Protein AF-X1L011-F1 (afdb_monomer)

Mean predicted aligned error: 5.43 Å

Structure (mmCIF, N/CA/C/O backbone):
data_AF-X1L011-F1
#
_entry.id   AF-X1L011-F1
#
loop_
_atom_site.group_PDB
_atom_site.id
_atom_site.type_symbol
_atom_site.label_atom_id
_atom_site.label_alt_id
_atom_site.label_comp_id
_atom_site.label_asym_id
_atom_site.label_entity_id
_atom_site.label_seq_id
_atom_site.pdbx_PDB_ins_code
_atom_site.Cartn_x
_atom_site.Cartn_y
_atom_site.Cartn_z
_atom_site.occupancy
_atom_site.B_iso_or_equiv
_atom_site.auth_seq_id
_atom_site.auth_comp_id
_atom_site.auth_asym_id
_atom_site.auth_atom_id
_atom_site.pdbx_PDB_model_num
ATOM 1 N N . GLN A 1 1 ? 13.483 -6.957 14.971 1.00 50.94 1 GLN A N 1
ATOM 2 C CA . GLN A 1 1 ? 12.053 -6.783 14.634 1.00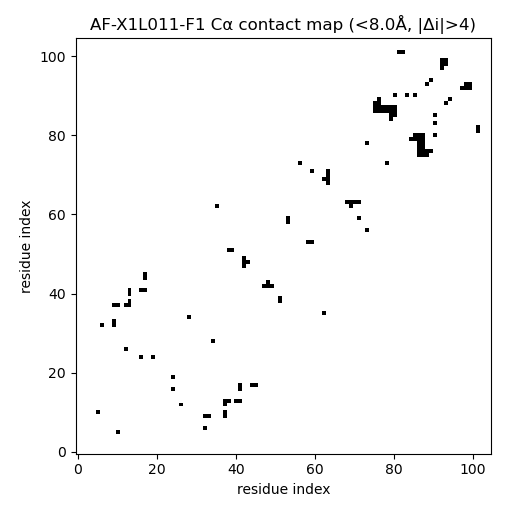 50.94 1 GLN A CA 1
ATOM 3 C C . GLN A 1 1 ? 11.769 -5.281 14.716 1.00 50.94 1 GLN A C 1
ATOM 5 O O . GLN A 1 1 ? 12.081 -4.704 15.741 1.00 50.94 1 GLN A O 1
ATOM 10 N N . LYS A 1 2 ? 11.344 -4.593 13.639 1.00 67.94 2 LYS A N 1
ATOM 11 C CA . LYS A 1 2 ? 11.368 -3.104 13.569 1.00 67.94 2 LYS A CA 1
ATOM 12 C C . LYS A 1 2 ? 10.346 -2.407 14.494 1.00 67.94 2 LYS A C 1
ATOM 14 O O . LYS A 1 2 ? 10.482 -1.217 14.770 1.00 67.94 2 LYS A O 1
ATOM 19 N N . PHE A 1 3 ? 9.340 -3.135 14.975 1.00 79.44 3 PHE A N 1
ATOM 20 C CA . PHE A 1 3 ? 8.262 -2.614 15.814 1.00 79.44 3 PHE A CA 1
ATOM 21 C C . PHE A 1 3 ? 8.075 -3.536 17.024 1.00 79.44 3 PHE A C 1
ATOM 23 O O . PHE A 1 3 ? 7.571 -4.643 16.871 1.00 79.44 3 PHE A O 1
ATOM 30 N N . GLU A 1 4 ? 8.523 -3.099 18.201 1.00 83.06 4 GLU A N 1
ATOM 31 C CA . GLU A 1 4 ? 8.447 -3.885 19.447 1.00 83.06 4 GLU A CA 1
ATOM 32 C C . GLU A 1 4 ? 7.230 -3.511 20.304 1.00 83.06 4 GLU A C 1
ATOM 34 O O . GLU A 1 4 ? 6.714 -4.332 21.056 1.00 83.06 4 GLU A O 1
ATOM 39 N N . SER A 1 5 ? 6.748 -2.271 20.186 1.00 90.19 5 SER A N 1
ATOM 40 C CA . SER A 1 5 ? 5.615 -1.764 20.958 1.00 90.19 5 SER A CA 1
ATOM 41 C C . SER A 1 5 ? 4.887 -0.628 20.240 1.00 90.19 5 SER A C 1
ATOM 43 O O . SER A 1 5 ? 5.428 0.040 19.351 1.00 90.19 5 SER A O 1
ATOM 45 N N . TRP A 1 6 ? 3.633 -0.407 20.638 1.00 92.19 6 TRP A N 1
ATOM 46 C CA . TRP A 1 6 ? 2.822 0.705 20.155 1.00 92.19 6 TRP A CA 1
ATOM 47 C C . TRP A 1 6 ? 3.349 2.038 20.686 1.00 92.19 6 TRP A C 1
ATOM 49 O O . TRP A 1 6 ? 3.502 2.233 21.892 1.00 92.19 6 TRP A O 1
ATOM 59 N N . ARG A 1 7 ? 3.552 3.000 19.785 1.00 91.88 7 ARG A N 1
ATOM 60 C CA . ARG A 1 7 ? 3.760 4.404 20.154 1.00 91.88 7 ARG A CA 1
ATOM 61 C C . ARG A 1 7 ? 2.436 5.039 20.574 1.00 91.88 7 ARG A C 1
ATOM 63 O O . ARG A 1 7 ? 1.353 4.544 20.250 1.00 91.88 7 ARG A O 1
ATOM 70 N N . LYS A 1 8 ? 2.536 6.185 21.252 1.00 91.44 8 LYS A N 1
ATOM 71 C CA . LYS A 1 8 ? 1.382 6.982 21.687 1.00 91.44 8 LYS A CA 1
ATOM 72 C C . LYS A 1 8 ? 0.380 7.163 20.536 1.00 91.44 8 LYS A C 1
ATOM 74 O O . LYS A 1 8 ? 0.779 7.490 19.420 1.00 91.44 8 LYS A O 1
ATOM 79 N N . TYR A 1 9 ? -0.899 6.939 20.833 1.00 94.12 9 TYR A N 1
ATOM 80 C CA . TYR A 1 9 ? -2.052 7.050 19.928 1.00 94.12 9 TYR A CA 1
ATOM 81 C C . TYR A 1 9 ? -2.166 6.022 18.794 1.00 94.12 9 TYR A C 1
ATOM 83 O O . TYR A 1 9 ? -3.237 5.922 18.210 1.00 94.12 9 TYR A O 1
ATOM 91 N N . GLN A 1 10 ? -1.143 5.211 18.499 1.00 95.69 10 GLN A N 1
ATOM 92 C CA . GLN A 1 10 ? -1.236 4.242 17.397 1.00 95.69 10 GLN A CA 1
ATOM 93 C C . GLN A 1 10 ? -2.305 3.173 17.642 1.00 95.69 10 GLN A C 1
ATOM 95 O O . GLN A 1 10 ? -3.110 2.895 16.761 1.00 95.69 10 GLN A O 1
ATOM 100 N N . ARG A 1 11 ? -2.327 2.597 18.851 1.00 95.62 11 ARG A N 1
ATOM 101 C CA . ARG A 1 11 ?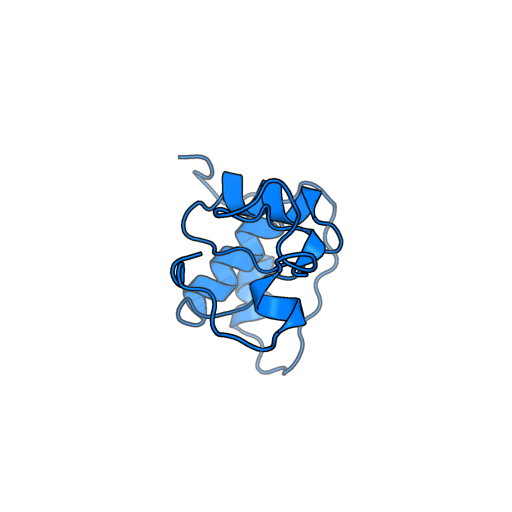 -3.316 1.583 19.232 1.00 95.62 11 ARG A CA 1
ATOM 102 C C . ARG A 1 11 ? -4.740 2.142 19.176 1.00 95.62 11 ARG A C 1
ATOM 104 O O . ARG A 1 11 ? -5.584 1.559 18.514 1.00 95.62 11 ARG A O 1
ATOM 111 N N . GLN A 1 12 ? -4.954 3.310 19.783 1.00 96.00 12 GLN A N 1
ATOM 112 C CA . GLN A 1 12 ? -6.252 3.995 19.779 1.00 96.00 12 GLN A CA 1
ATOM 113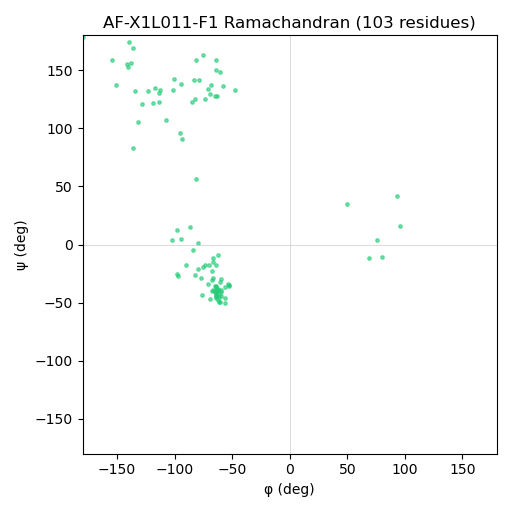 C C . GLN A 1 12 ? -6.727 4.327 18.360 1.00 96.00 12 GLN A C 1
ATOM 115 O O . GLN A 1 12 ? -7.903 4.184 18.056 1.00 96.00 12 GLN A O 1
ATOM 120 N N . ALA A 1 13 ? -5.817 4.738 17.473 1.00 96.50 13 ALA A N 1
ATOM 121 C CA . ALA A 1 13 ? -6.132 4.992 16.072 1.00 96.50 13 ALA A CA 1
ATOM 122 C C . ALA A 1 13 ? -6.567 3.715 15.332 1.00 96.50 13 ALA A C 1
ATOM 124 O O . ALA A 1 13 ? -7.483 3.771 14.522 1.00 96.50 13 ALA A O 1
ATOM 125 N N . VAL A 1 14 ? -5.933 2.570 15.605 1.00 96.69 14 VAL A N 1
ATOM 126 C CA . VAL A 1 14 ? -6.327 1.279 15.018 1.00 96.69 14 VAL A CA 1
ATOM 127 C C . VAL A 1 14 ? -7.679 0.818 15.564 1.00 96.69 14 VAL A C 1
ATOM 129 O O . VAL A 1 14 ? -8.545 0.462 14.771 1.00 96.69 14 VAL A O 1
ATOM 132 N N . GLU A 1 15 ? -7.876 0.875 16.884 1.00 96.81 15 GLU A N 1
ATOM 133 C CA . GLU A 1 15 ? -9.146 0.535 17.549 1.00 96.81 15 GLU A CA 1
ATOM 134 C C . GLU A 1 15 ? -10.296 1.383 16.986 1.00 96.81 15 GLU A C 1
ATOM 136 O O . GLU A 1 15 ? -11.299 0.831 16.546 1.00 96.81 15 GLU A O 1
ATOM 141 N N . PHE A 1 16 ? -10.094 2.696 16.834 1.00 97.06 16 PHE A N 1
ATOM 142 C CA . PHE A 1 16 ? -11.074 3.599 16.224 1.00 97.06 16 PHE A CA 1
ATOM 143 C C . PHE A 1 16 ? -11.510 3.183 14.809 1.00 97.06 16 PHE A C 1
ATOM 145 O O . PHE A 1 16 ? -12.673 3.359 14.454 1.00 97.06 16 PHE A O 1
ATOM 152 N N . VAL A 1 17 ? -10.606 2.640 13.983 1.00 96.69 17 VAL A N 1
ATOM 153 C CA . VAL A 1 17 ? -10.972 2.156 12.637 1.00 96.69 17 VAL A CA 1
ATOM 154 C C . VAL A 1 17 ? -11.708 0.826 12.707 1.00 96.69 17 VAL A C 1
ATOM 156 O O . VAL A 1 17 ? -12.680 0.641 11.985 1.00 96.69 17 VAL A O 1
ATOM 159 N N . VAL A 1 18 ? -11.232 -0.099 13.539 1.00 96.00 18 VAL A N 1
ATOM 160 C CA . VAL A 1 18 ? -11.754 -1.472 13.616 1.00 96.00 18 VAL A CA 1
ATOM 161 C C . VAL A 1 18 ? -13.139 -1.520 14.259 1.00 96.00 18 VAL A C 1
ATOM 163 O O . VAL A 1 18 ? -13.964 -2.329 13.853 1.00 96.00 18 VAL A O 1
ATOM 166 N N . GLU A 1 19 ? -13.404 -0.645 15.226 1.00 96.62 19 GLU A N 1
ATOM 167 C CA . GLU A 1 19 ? -14.688 -0.551 15.930 1.00 96.62 19 GLU A CA 1
ATOM 168 C C . GLU A 1 19 ? -15.725 0.303 15.181 1.00 96.62 19 GLU A C 1
ATOM 170 O O . GLU A 1 19 ? -16.865 0.427 15.624 1.00 96.62 19 GLU A O 1
ATOM 175 N N . SER A 1 20 ? -15.349 0.927 14.062 1.00 96.19 20 SER A N 1
ATOM 176 C CA . SER A 1 20 ? -16.265 1.771 13.300 1.00 96.19 20 SER A CA 1
ATOM 177 C C . SER A 1 20 ? -17.154 0.948 12.370 1.00 96.19 20 SER A C 1
ATOM 179 O O . SER A 1 20 ? -16.664 0.280 11.464 1.00 96.19 20 SER A O 1
ATOM 181 N N . ASP A 1 21 ? -18.470 1.115 12.494 1.00 95.69 21 ASP A N 1
ATOM 182 C CA . ASP A 1 21 ? -19.448 0.612 11.514 1.00 95.69 21 ASP A CA 1
ATOM 183 C C . ASP A 1 21 ? -19.570 1.516 10.269 1.00 95.69 21 ASP A C 1
ATOM 185 O O . ASP A 1 21 ? -20.389 1.286 9.374 1.00 95.69 21 ASP A O 1
ATOM 189 N N . SER A 1 22 ? -18.783 2.595 10.201 1.00 96.12 22 SER A N 1
ATOM 190 C CA . SER A 1 22 ? -18.838 3.539 9.088 1.00 96.12 22 SER A CA 1
ATOM 191 C C . SER A 1 22 ? -18.100 3.005 7.867 1.00 96.12 22 SER A C 1
ATOM 193 O O . SER A 1 22 ? -16.997 2.477 7.951 1.00 96.12 22 SER A O 1
ATOM 195 N N . LYS A 1 23 ? -18.664 3.253 6.679 1.00 94.94 23 LYS A N 1
ATOM 196 C CA . LYS A 1 23 ? -18.010 2.916 5.403 1.00 94.94 23 LYS A CA 1
ATOM 197 C C . LYS A 1 23 ? -16.654 3.614 5.224 1.00 94.94 23 LYS A C 1
ATOM 199 O O . LYS A 1 23 ? -15.787 3.101 4.521 1.00 94.94 23 LYS A O 1
ATOM 204 N N . PHE A 1 24 ? -16.496 4.799 5.812 1.00 95.94 24 PHE A N 1
ATOM 205 C CA . PHE A 1 24 ? -15.281 5.598 5.725 1.00 95.94 24 PHE A CA 1
ATOM 206 C C . PHE A 1 24 ? -14.894 6.124 7.100 1.00 95.94 24 PHE A C 1
ATOM 208 O O . PHE A 1 24 ? -15.713 6.737 7.783 1.00 95.94 24 PHE A O 1
ATOM 215 N N . THR A 1 25 ? -13.618 5.957 7.437 1.00 96.06 25 THR A N 1
ATOM 216 C CA . THR A 1 25 ? -13.014 6.469 8.666 1.00 96.06 25 THR A CA 1
ATOM 217 C C . THR A 1 25 ? -11.831 7.353 8.299 1.00 96.06 25 THR A C 1
ATOM 219 O O . THR A 1 25 ? -10.997 6.973 7.475 1.00 96.06 25 THR A O 1
ATOM 222 N N . ALA A 1 26 ? -11.755 8.540 8.900 1.00 95.69 26 ALA A N 1
ATOM 223 C CA . ALA A 1 26 ? -10.677 9.495 8.674 1.00 95.69 26 ALA A CA 1
ATOM 224 C C . ALA A 1 26 ? -9.904 9.735 9.971 1.00 95.69 26 ALA A C 1
ATOM 226 O O . ALA A 1 26 ? -10.496 9.931 11.029 1.00 95.69 26 ALA A O 1
ATOM 227 N N . ILE A 1 27 ? -8.575 9.731 9.875 1.00 94.44 27 ILE A N 1
ATOM 228 C CA . ILE A 1 27 ? -7.671 10.010 10.990 1.00 94.44 27 ILE A CA 1
ATOM 229 C C . ILE A 1 27 ? -6.695 11.087 10.538 1.00 94.44 27 ILE A C 1
ATOM 231 O O . ILE A 1 27 ? -5.935 10.873 9.590 1.00 94.44 27 ILE A O 1
ATOM 235 N N . ASP A 1 28 ? -6.686 12.216 11.243 1.00 95.00 28 ASP A N 1
ATOM 236 C CA . ASP A 1 28 ? -5.609 13.193 11.128 1.00 95.00 28 ASP A CA 1
ATOM 237 C C . ASP A 1 28 ? -4.462 12.793 12.061 1.00 95.00 28 ASP A C 1
ATOM 239 O O . ASP A 1 28 ? -4.644 12.592 13.263 1.00 95.00 28 ASP A O 1
ATOM 243 N N . ALA A 1 29 ? -3.274 12.607 11.492 1.00 92.38 29 ALA A N 1
ATOM 244 C CA . ALA A 1 29 ? -2.114 12.138 12.228 1.00 92.38 29 ALA A CA 1
ATOM 245 C C . ALA A 1 29 ? -0.814 12.673 11.612 1.00 92.38 29 ALA A C 1
ATOM 247 O O . ALA A 1 29 ? -0.623 12.585 10.388 1.00 92.38 29 ALA A O 1
ATOM 248 N N . PRO A 1 30 ? 0.150 13.128 12.435 1.00 91.31 30 PRO A N 1
ATOM 249 C CA . PRO A 1 30 ? 1.384 13.730 11.946 1.00 91.31 30 PRO A CA 1
ATOM 250 C C . PRO A 1 30 ? 2.242 12.736 11.152 1.00 91.31 30 PRO A C 1
ATOM 252 O O . PRO A 1 30 ? 2.110 11.507 11.234 1.00 91.31 30 PRO A O 1
ATOM 255 N N . THR A 1 31 ? 3.137 13.250 10.314 1.00 88.31 31 THR A N 1
ATOM 256 C CA . THR A 1 31 ? 4.170 12.431 9.661 1.00 88.31 31 THR A CA 1
ATOM 257 C C . THR A 1 31 ? 5.078 11.774 10.705 1.00 88.31 31 THR A C 1
ATOM 259 O O . THR A 1 31 ? 5.289 12.314 11.785 1.00 88.31 31 THR A O 1
ATOM 262 N N . GLY A 1 32 ? 5.603 10.580 10.414 1.00 85.50 32 GLY A N 1
ATOM 263 C CA . GLY A 1 32 ? 6.529 9.877 11.318 1.00 85.50 32 GLY A CA 1
ATOM 264 C C . GLY A 1 32 ? 5.886 9.124 12.494 1.00 85.50 32 GLY A C 1
ATOM 265 O O . GLY A 1 32 ? 6.547 8.282 13.099 1.00 85.50 32 GLY A O 1
ATOM 266 N N . ILE A 1 33 ? 4.588 9.314 12.765 1.00 90.69 33 ILE A N 1
ATOM 267 C CA . ILE A 1 33 ? 3.866 8.565 13.814 1.00 90.69 33 ILE A CA 1
ATOM 268 C C . ILE A 1 33 ? 3.723 7.068 13.505 1.00 90.69 33 ILE A C 1
ATOM 270 O O . ILE A 1 33 ? 3.355 6.304 14.382 1.00 90.69 33 ILE A O 1
ATOM 274 N N . GLY A 1 34 ? 4.024 6.623 12.281 1.00 90.81 34 GLY A N 1
ATOM 275 C CA . GLY A 1 34 ? 3.908 5.217 11.878 1.00 90.81 34 GLY A CA 1
ATOM 276 C C . GLY A 1 34 ? 2.568 4.857 11.234 1.00 90.81 34 GLY A C 1
ATOM 277 O O . GLY A 1 34 ? 2.032 3.787 11.499 1.00 90.81 34 GLY A O 1
ATOM 278 N N . LYS A 1 35 ? 2.040 5.723 10.357 1.00 92.62 35 LYS A N 1
ATOM 279 C CA . LYS A 1 35 ? 0.807 5.463 9.585 1.00 92.62 35 LYS A CA 1
ATOM 280 C C . LYS A 1 35 ? 0.829 4.139 8.815 1.00 92.62 35 LYS A C 1
ATOM 282 O O . LYS A 1 35 ? -0.190 3.464 8.768 1.00 92.62 35 LYS A O 1
ATOM 287 N N . THR A 1 36 ? 1.989 3.728 8.307 1.00 92.81 36 THR A N 1
ATOM 288 C CA . THR A 1 36 ? 2.141 2.428 7.640 1.00 92.81 36 THR A CA 1
ATOM 289 C C . THR A 1 36 ? 1.901 1.251 8.587 1.00 92.81 36 THR A C 1
ATOM 291 O O . THR A 1 36 ? 1.190 0.325 8.216 1.00 92.81 36 THR A O 1
ATOM 294 N N . LEU A 1 37 ? 2.416 1.307 9.824 1.00 93.12 37 LEU A N 1
ATOM 295 C CA . LEU A 1 37 ? 2.165 0.270 10.832 1.00 93.12 37 LEU A CA 1
ATOM 296 C C . LEU A 1 37 ? 0.685 0.210 11.204 1.00 93.12 37 LEU A C 1
ATOM 298 O O . LEU A 1 37 ? 0.118 -0.878 11.262 1.00 93.12 37 LEU A O 1
ATOM 302 N N . MET A 1 38 ? 0.057 1.370 11.411 1.00 94.38 38 MET A N 1
ATOM 303 C CA . MET A 1 38 ? -1.375 1.444 11.708 1.00 94.38 38 MET A CA 1
ATOM 304 C C . MET A 1 38 ? -2.205 0.846 10.565 1.00 94.38 38 MET A C 1
ATOM 306 O O . MET A 1 38 ? -3.026 -0.032 10.807 1.00 94.38 38 MET A O 1
ATOM 310 N N . GLY A 1 39 ? -1.938 1.243 9.316 1.00 93.44 39 GLY A N 1
ATOM 311 C CA . GLY A 1 39 ? -2.645 0.724 8.142 1.00 93.44 39 GLY A CA 1
ATOM 312 C C . GLY A 1 39 ? -2.451 -0.779 7.920 1.00 93.44 39 GLY A C 1
ATOM 313 O O . GLY A 1 39 ? -3.417 -1.476 7.624 1.00 93.44 39 GLY A O 1
ATOM 314 N N . ASN A 1 40 ? -1.233 -1.299 8.111 1.00 92.31 40 ASN A N 1
ATOM 315 C CA . ASN A 1 40 ? -0.967 -2.738 8.024 1.00 92.31 40 ASN A CA 1
ATOM 316 C C . ASN A 1 40 ? -1.696 -3.515 9.138 1.00 92.31 40 ASN A C 1
ATOM 318 O O . ASN A 1 40 ? -2.303 -4.548 8.872 1.00 92.31 40 ASN A O 1
ATOM 322 N N . SER A 1 41 ? -1.724 -2.974 10.359 1.00 93.62 41 SER A N 1
ATOM 323 C CA . SER A 1 41 ? -2.424 -3.596 11.492 1.00 93.62 41 SER A CA 1
ATOM 324 C C . SER A 1 41 ? -3.932 -3.661 11.266 1.00 93.62 41 SER A C 1
ATOM 326 O O . SER A 1 41 ? -4.532 -4.713 11.466 1.00 93.62 41 SER A O 1
ATOM 328 N N . VAL A 1 42 ? -4.531 -2.569 10.778 1.00 94.69 42 VAL A N 1
ATOM 329 C CA . VAL A 1 42 ? -5.937 -2.538 10.351 1.00 94.69 42 VAL A CA 1
ATOM 330 C C . VAL A 1 42 ? -6.184 -3.613 9.291 1.00 94.69 42 VAL A C 1
ATOM 332 O O . VAL A 1 42 ? -7.075 -4.440 9.450 1.00 94.69 42 VAL A O 1
ATOM 335 N N . MET A 1 43 ? -5.359 -3.668 8.242 1.00 93.12 43 MET A N 1
ATOM 336 C CA . MET A 1 43 ? -5.513 -4.658 7.171 1.00 93.12 43 MET A CA 1
ATOM 337 C C . MET A 1 43 ? -5.428 -6.101 7.684 1.00 93.12 43 MET A C 1
ATOM 339 O O . MET A 1 43 ? -6.220 -6.939 7.262 1.00 93.12 43 MET A O 1
ATOM 343 N N . SER A 1 44 ? -4.511 -6.383 8.611 1.00 91.88 44 SER A N 1
ATOM 344 C CA . SER A 1 44 ? -4.376 -7.693 9.256 1.00 91.88 44 SER A CA 1
ATOM 345 C C . SER A 1 44 ? -5.640 -8.079 10.036 1.00 91.88 44 SER A C 1
ATOM 347 O O . SER A 1 44 ? -6.162 -9.179 9.857 1.00 91.88 44 SER A O 1
ATOM 349 N N . LEU A 1 45 ? -6.200 -7.146 10.816 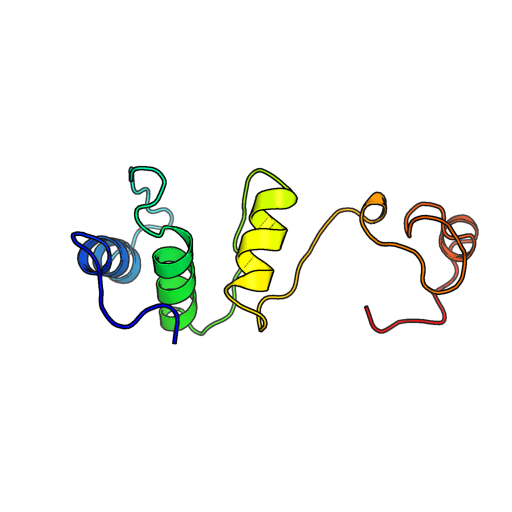1.00 93.81 45 LEU A N 1
ATOM 350 C CA . LEU A 1 45 ? -7.428 -7.361 11.594 1.00 93.81 45 LEU A CA 1
ATOM 351 C C . LEU A 1 45 ? -8.673 -7.568 10.713 1.00 93.81 45 LEU A C 1
ATOM 353 O O . LEU A 1 45 ? -9.564 -8.322 11.093 1.00 93.81 45 LEU A O 1
ATOM 357 N N . PHE A 1 46 ? -8.707 -6.986 9.510 1.00 91.88 46 PHE A N 1
ATOM 358 C CA . PHE A 1 46 ? -9.769 -7.195 8.514 1.00 91.88 46 PHE A CA 1
ATOM 359 C C . PHE A 1 46 ? -9.550 -8.423 7.599 1.00 91.88 46 PHE A C 1
ATOM 361 O O . PHE A 1 46 ? -10.207 -8.557 6.567 1.00 91.88 46 PHE A O 1
ATOM 368 N N . GLY A 1 47 ? -8.642 -9.341 7.951 1.00 89.06 47 GLY A N 1
ATOM 369 C CA . GLY A 1 47 ? -8.429 -10.598 7.215 1.00 89.06 47 GLY A CA 1
ATOM 370 C C . GLY A 1 47 ? -7.291 -10.569 6.189 1.00 89.06 47 GLY A C 1
ATOM 371 O O . GLY A 1 47 ? -7.209 -11.445 5.327 1.00 89.06 47 GLY A O 1
ATOM 372 N N . GLY A 1 48 ? -6.406 -9.571 6.262 1.00 84.94 48 GLY A N 1
ATOM 373 C CA . GLY A 1 48 ? -5.110 -9.553 5.574 1.00 84.94 48 GLY A CA 1
ATOM 374 C C . GLY A 1 48 ? -5.150 -9.277 4.069 1.00 84.94 48 GLY A C 1
ATOM 375 O O . GLY A 1 48 ? -4.108 -9.314 3.419 1.00 84.94 48 GLY A O 1
ATOM 376 N N . LYS A 1 49 ? -6.321 -8.991 3.489 1.00 86.38 49 LYS A N 1
ATOM 377 C CA . LYS A 1 49 ? -6.464 -8.634 2.069 1.00 86.38 49 LYS A CA 1
ATOM 378 C C . LYS A 1 49 ? -6.915 -7.188 1.938 1.00 86.38 49 LYS A C 1
ATOM 380 O O . LYS A 1 49 ? -7.977 -6.819 2.427 1.00 86.38 49 LYS A O 1
ATOM 385 N N . GLY A 1 50 ? -6.135 -6.375 1.235 1.00 91.44 50 GLY A N 1
ATOM 386 C CA . GLY A 1 50 ? -6.483 -4.982 0.992 1.00 91.44 50 GLY A CA 1
ATOM 387 C C . GLY A 1 50 ? -5.445 -4.251 0.156 1.00 91.44 50 GLY A C 1
ATOM 388 O O . GLY A 1 50 ? -4.418 -4.807 -0.230 1.00 91.44 50 GLY A O 1
ATOM 389 N N . TYR A 1 51 ? -5.727 -2.9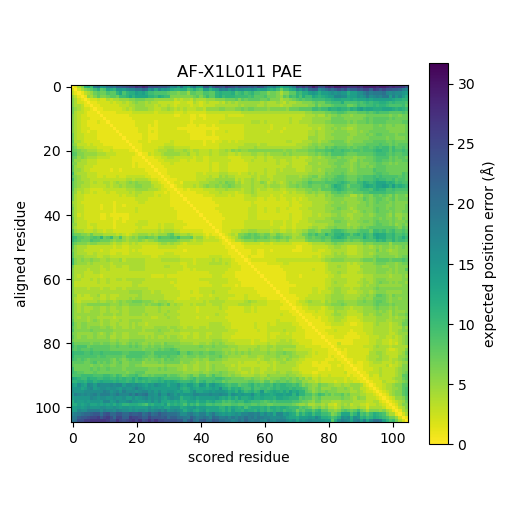80 -0.113 1.00 94.12 51 TYR A N 1
ATOM 390 C CA . TYR A 1 51 ? -4.824 -2.086 -0.827 1.00 94.12 51 TYR A CA 1
ATOM 391 C C . TYR A 1 51 ? -4.327 -0.999 0.119 1.00 94.12 51 TYR A C 1
ATOM 393 O O . TYR A 1 51 ? -5.117 -0.369 0.819 1.00 94.12 51 TYR A O 1
ATOM 401 N N . TYR A 1 52 ? -3.019 -0.756 0.110 1.00 94.38 52 TYR A N 1
ATOM 402 C CA . TYR A 1 52 ? -2.409 0.368 0.809 1.00 94.38 52 TYR A CA 1
ATOM 403 C C . TYR A 1 52 ? -1.954 1.405 -0.218 1.00 94.38 52 TYR A C 1
ATOM 405 O O . TYR A 1 52 ? -0.993 1.190 -0.959 1.00 94.38 52 TYR A O 1
ATOM 413 N N . LEU A 1 53 ? -2.679 2.519 -0.294 1.00 94.88 53 LEU A N 1
ATOM 414 C CA . LEU A 1 53 ? -2.428 3.575 -1.270 1.00 94.88 53 LEU A CA 1
ATOM 415 C C . LEU A 1 53 ? -1.538 4.663 -0.668 1.00 94.88 53 LEU A C 1
ATOM 417 O O . LEU A 1 53 ? -1.724 5.092 0.468 1.00 94.88 53 LEU A O 1
ATOM 421 N N . VAL A 1 54 ? -0.579 5.139 -1.458 1.00 94.19 54 VAL A N 1
ATOM 422 C CA . VAL A 1 54 ? 0.315 6.247 -1.100 1.00 94.19 54 VAL A CA 1
ATOM 423 C C . VAL A 1 54 ? 0.487 7.179 -2.291 1.00 94.19 54 VAL A C 1
ATOM 425 O O . VAL A 1 54 ? 0.344 6.764 -3.440 1.00 94.19 54 VAL A O 1
ATOM 428 N N . GLY A 1 55 ? 0.835 8.436 -2.017 1.00 93.44 55 GLY A N 1
ATOM 429 C CA . GLY A 1 55 ? 0.915 9.471 -3.049 1.00 93.44 55 GLY A CA 1
ATOM 430 C C . GLY A 1 55 ? 2.112 9.368 -4.001 1.00 93.44 55 GLY A C 1
ATO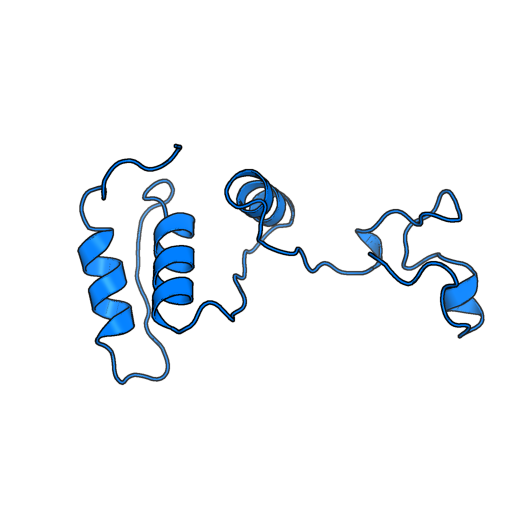M 431 O O . GLY A 1 55 ? 2.084 9.984 -5.060 1.00 93.44 55 GLY A O 1
ATOM 432 N N . THR A 1 56 ? 3.175 8.623 -3.664 1.00 94.00 56 THR A N 1
ATOM 433 C CA . THR A 1 56 ? 4.408 8.582 -4.478 1.00 94.00 56 THR A CA 1
ATOM 434 C C . THR A 1 56 ? 5.034 7.187 -4.556 1.00 94.00 56 THR A C 1
ATOM 436 O O . THR A 1 56 ? 4.881 6.364 -3.654 1.00 94.00 56 THR A O 1
ATOM 439 N N . LYS A 1 57 ? 5.806 6.926 -5.622 1.00 94.19 57 LYS A N 1
ATOM 440 C CA . LYS A 1 57 ? 6.540 5.657 -5.824 1.00 94.19 57 LYS A CA 1
ATOM 441 C C . LYS A 1 57 ? 7.620 5.429 -4.761 1.00 94.19 57 LYS A C 1
ATOM 443 O O . LYS A 1 57 ? 7.794 4.301 -4.313 1.00 94.19 57 LYS A O 1
ATOM 448 N N . ALA A 1 58 ? 8.279 6.497 -4.308 1.00 93.25 58 ALA A N 1
ATOM 449 C CA . ALA A 1 58 ? 9.264 6.430 -3.231 1.00 93.25 58 ALA A CA 1
ATOM 450 C C . ALA A 1 58 ? 8.634 5.957 -1.907 1.00 93.25 58 ALA A C 1
ATOM 452 O O . ALA A 1 58 ? 9.221 5.142 -1.195 1.00 93.25 58 ALA A O 1
ATOM 453 N N . LEU A 1 59 ? 7.409 6.410 -1.602 1.00 93.06 59 LEU A N 1
ATOM 454 C CA . LEU A 1 59 ? 6.656 5.914 -0.448 1.00 93.06 59 LEU A CA 1
ATOM 455 C C . LEU A 1 59 ? 6.263 4.443 -0.622 1.00 93.06 59 LEU A C 1
ATOM 457 O O . LEU A 1 59 ? 6.363 3.689 0.339 1.00 93.06 59 LEU A O 1
ATOM 461 N N . GLN A 1 60 ? 5.876 4.007 -1.828 1.00 94.88 60 GLN A N 1
ATOM 462 C CA . GLN A 1 60 ? 5.590 2.586 -2.080 1.00 94.88 60 GLN A CA 1
ATOM 463 C C . GLN A 1 60 ? 6.820 1.716 -1.812 1.00 94.88 60 GLN A C 1
ATOM 465 O O . GLN A 1 60 ? 6.723 0.685 -1.157 1.00 94.88 60 GLN A O 1
ATOM 470 N N . GLU A 1 61 ? 7.993 2.146 -2.270 1.00 92.88 61 GLU A N 1
ATOM 471 C CA . GLU A 1 61 ? 9.247 1.426 -2.035 1.00 92.88 61 GLU A CA 1
ATOM 472 C C . GLU A 1 61 ? 9.622 1.386 -0.554 1.00 92.88 61 GLU A C 1
ATOM 474 O O . GLU A 1 61 ? 10.133 0.374 -0.083 1.00 92.88 61 GLU A O 1
ATOM 479 N N . GLN A 1 62 ? 9.335 2.449 0.203 1.00 92.00 62 GLN A N 1
ATOM 480 C CA . GLN A 1 62 ? 9.493 2.429 1.656 1.00 92.00 62 GLN A CA 1
ATOM 481 C C . GLN A 1 62 ? 8.590 1.377 2.311 1.00 92.00 62 GLN A C 1
ATOM 483 O O . GLN A 1 62 ? 9.053 0.664 3.196 1.00 92.00 62 GLN A O 1
ATOM 488 N N . VAL A 1 63 ? 7.333 1.258 1.872 1.00 93.38 63 VAL A N 1
ATOM 489 C CA . VAL A 1 63 ? 6.406 0.242 2.394 1.00 93.38 63 VAL A CA 1
ATOM 490 C C . VAL A 1 63 ? 6.927 -1.162 2.102 1.00 93.38 63 VAL A C 1
ATOM 492 O O . VAL A 1 63 ? 7.010 -1.959 3.025 1.00 93.38 63 VAL A O 1
ATOM 495 N N . VAL A 1 64 ? 7.346 -1.448 0.867 1.00 92.88 64 VAL A N 1
ATOM 496 C CA . VAL A 1 64 ? 7.871 -2.774 0.483 1.00 92.88 64 VAL A CA 1
ATOM 497 C C . VAL A 1 64 ? 9.142 -3.135 1.259 1.00 92.88 64 VAL A C 1
ATOM 499 O O . VAL A 1 64 ? 9.313 -4.282 1.658 1.00 92.88 64 VAL A O 1
ATOM 502 N N . ARG A 1 65 ? 10.035 -2.169 1.516 1.00 91.19 65 ARG A N 1
ATOM 503 C CA . ARG A 1 65 ? 11.227 -2.411 2.351 1.00 91.19 65 ARG A CA 1
ATOM 504 C C . ARG A 1 65 ? 10.872 -2.758 3.795 1.00 91.19 65 ARG A C 1
ATOM 506 O O . ARG A 1 65 ? 11.565 -3.562 4.409 1.00 91.19 65 ARG A O 1
ATOM 513 N N . ASP A 1 66 ? 9.829 -2.132 4.333 1.00 90.38 66 ASP A N 1
ATOM 514 C CA . ASP A 1 66 ? 9.389 -2.343 5.713 1.00 90.38 66 ASP A CA 1
ATOM 515 C C . ASP A 1 66 ? 8.505 -3.594 5.867 1.00 90.38 66 ASP A C 1
ATOM 517 O O . ASP A 1 66 ? 8.492 -4.192 6.942 1.00 90.38 66 ASP A O 1
ATOM 521 N N . TYR A 1 67 ? 7.810 -3.995 4.798 1.00 90.00 67 TYR A N 1
ATOM 522 C CA . TYR A 1 67 ? 6.874 -5.120 4.727 1.00 90.00 67 TYR A CA 1
ATOM 523 C C . TYR A 1 67 ? 7.120 -5.925 3.434 1.00 90.00 67 TYR A C 1
ATOM 525 O O . TYR A 1 67 ? 6.449 -5.690 2.424 1.00 90.00 67 TYR A O 1
ATOM 533 N N . PRO A 1 68 ? 8.104 -6.848 3.423 1.00 88.25 68 PRO A N 1
ATOM 534 C CA . PRO A 1 68 ? 8.517 -7.579 2.216 1.00 88.25 68 PRO A CA 1
ATOM 535 C C . PRO A 1 68 ? 7.441 -8.496 1.610 1.00 88.25 68 PRO A C 1
ATOM 537 O O . PRO A 1 68 ? 7.550 -8.920 0.461 1.00 88.25 68 PRO A O 1
ATOM 540 N N . ASP A 1 69 ? 6.412 -8.819 2.387 1.00 87.50 69 ASP A N 1
ATOM 541 C CA . ASP A 1 69 ? 5.224 -9.573 1.995 1.00 87.50 69 ASP A CA 1
ATOM 542 C C . ASP A 1 69 ? 4.240 -8.747 1.147 1.00 87.50 69 ASP A C 1
ATOM 544 O O . ASP A 1 69 ? 3.437 -9.310 0.397 1.00 87.50 69 ASP A O 1
ATOM 548 N N . VAL A 1 70 ? 4.332 -7.413 1.193 1.00 90.00 70 VAL A N 1
ATOM 549 C CA . VAL A 1 70 ? 3.491 -6.517 0.396 1.00 90.00 70 VAL A CA 1
ATOM 550 C C . VAL A 1 70 ? 3.923 -6.536 -1.068 1.00 90.00 70 VAL A C 1
ATOM 552 O O . VAL A 1 70 ? 5.064 -6.239 -1.424 1.00 90.00 70 VAL A O 1
ATOM 555 N N . LYS A 1 71 ? 2.966 -6.820 -1.953 1.00 90.88 71 LYS A N 1
ATOM 556 C CA . LYS A 1 71 ? 3.150 -6.710 -3.403 1.00 90.88 71 LYS A CA 1
ATOM 557 C C . LYS A 1 71 ? 2.942 -5.272 -3.866 1.00 90.88 71 LYS A C 1
ATOM 559 O O . LYS A 1 71 ? 2.057 -4.568 -3.383 1.00 90.88 71 LYS A O 1
ATOM 564 N N . VAL A 1 72 ? 3.755 -4.839 -4.827 1.00 93.19 72 VAL A N 1
ATOM 565 C CA . VAL A 1 72 ? 3.711 -3.475 -5.360 1.00 93.19 72 VAL A CA 1
ATOM 566 C C . VAL A 1 72 ? 2.980 -3.428 -6.695 1.00 93.19 72 VAL A C 1
ATOM 568 O O . VAL A 1 72 ? 3.262 -4.211 -7.598 1.00 93.19 72 VAL A O 1
ATOM 571 N N . LEU A 1 73 ? 2.067 -2.470 -6.835 1.00 93.38 73 LEU A N 1
ATOM 572 C CA . LEU A 1 73 ? 1.346 -2.211 -8.075 1.00 93.38 73 LEU A CA 1
ATOM 573 C C . LEU A 1 73 ? 1.651 -0.789 -8.549 1.00 93.38 73 LEU A C 1
ATOM 575 O O . LEU A 1 73 ? 1.424 0.185 -7.831 1.00 93.38 73 LEU A O 1
ATOM 579 N N . LYS A 1 74 ? 2.180 -0.675 -9.769 1.00 94.12 74 LYS A N 1
ATOM 580 C CA . LYS A 1 74 ? 2.545 0.593 -10.418 1.00 94.12 74 LYS A CA 1
ATOM 581 C C . LYS A 1 74 ? 2.078 0.571 -11.878 1.00 94.12 74 LYS A C 1
ATOM 583 O O . LYS A 1 74 ? 1.712 -0.476 -12.403 1.00 94.12 74 LYS A O 1
ATOM 588 N N . GLY A 1 75 ? 2.122 1.711 -12.566 1.00 91.81 75 GLY A N 1
ATOM 589 C CA . GLY A 1 75 ? 1.942 1.727 -14.024 1.00 91.81 75 GLY A CA 1
ATOM 590 C C . GLY A 1 75 ? 3.075 0.975 -14.736 1.00 91.81 75 GLY A C 1
ATOM 591 O O . GLY A 1 75 ? 4.203 0.984 -14.244 1.00 91.81 75 GLY A O 1
ATOM 592 N N . ARG A 1 76 ? 2.797 0.372 -15.899 1.00 91.12 76 ARG A N 1
ATOM 593 C CA . A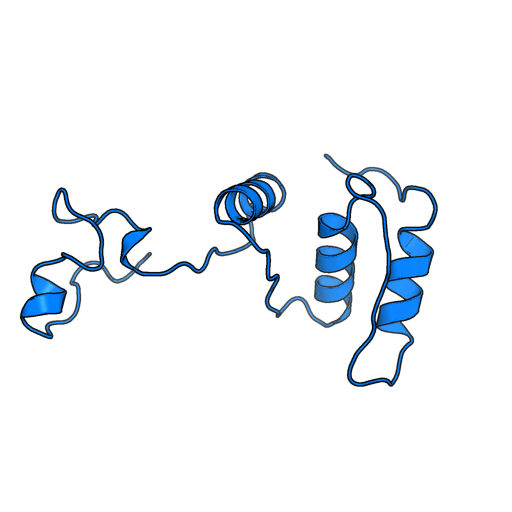RG A 1 76 ? 3.738 -0.485 -16.657 1.00 91.12 76 ARG A CA 1
ATOM 594 C C . ARG A 1 76 ? 5.092 0.169 -16.955 1.00 91.12 76 ARG A C 1
ATOM 596 O O . ARG A 1 76 ? 6.111 -0.506 -16.881 1.00 91.12 76 ARG A O 1
ATOM 603 N N . SER A 1 77 ? 5.114 1.480 -17.187 1.00 93.81 77 SER A N 1
ATOM 604 C CA . SER A 1 77 ? 6.339 2.271 -17.389 1.00 93.81 77 SER A CA 1
ATOM 605 C C . SER A 1 77 ? 7.296 2.290 -16.189 1.00 93.81 77 SER A C 1
ATOM 607 O O . SER A 1 77 ? 8.414 2.777 -16.294 1.00 93.81 77 SER A O 1
ATOM 609 N N . ASN A 1 78 ? 6.877 1.764 -15.034 1.00 93.81 78 ASN A N 1
ATOM 610 C CA . ASN A 1 78 ? 7.674 1.705 -13.803 1.00 93.81 78 ASN A CA 1
ATOM 611 C C . ASN A 1 78 ? 8.271 0.329 -13.529 1.00 93.81 78 ASN A C 1
ATOM 613 O O . ASN A 1 78 ? 8.870 0.129 -12.472 1.00 93.81 78 ASN A O 1
ATOM 617 N N . PHE A 1 79 ? 8.076 -0.615 -14.444 1.00 91.00 79 PHE A N 1
ATOM 618 C CA . PHE A 1 79 ? 8.672 -1.936 -14.378 1.00 91.00 79 PHE A CA 1
ATOM 619 C C . PHE A 1 79 ? 9.663 -2.076 -15.523 1.00 91.00 79 PHE A C 1
ATOM 621 O O . PHE A 1 79 ? 9.338 -1.778 -16.675 1.00 91.00 79 PHE A O 1
ATOM 628 N N . LYS A 1 80 ? 10.879 -2.522 -15.202 1.00 91.69 80 LYS A N 1
ATOM 629 C CA . LYS A 1 80 ? 11.864 -2.891 -16.216 1.00 91.69 80 LYS A CA 1
ATOM 630 C C . LYS A 1 80 ? 11.414 -4.191 -16.879 1.00 91.69 80 LYS A C 1
ATOM 632 O O . LYS A 1 80 ? 11.029 -5.135 -16.189 1.00 91.69 80 LYS A O 1
ATOM 637 N N . CYS A 1 81 ? 11.465 -4.240 -18.205 1.00 90.12 81 CYS A N 1
ATOM 638 C CA . CYS A 1 81 ? 11.202 -5.469 -18.933 1.00 90.12 81 CYS A CA 1
ATOM 639 C C . CYS A 1 81 ? 12.328 -6.479 -18.667 1.00 90.12 81 CYS A C 1
ATOM 641 O O . CYS A 1 81 ? 13.505 -6.126 -18.658 1.00 90.12 81 CYS A O 1
ATOM 643 N N . ARG A 1 82 ? 11.971 -7.750 -18.452 1.00 89.31 82 ARG A N 1
ATOM 644 C CA . ARG A 1 82 ? 12.952 -8.832 -18.254 1.00 89.31 82 ARG A CA 1
ATOM 645 C C . ARG A 1 82 ? 13.561 -9.350 -19.562 1.00 89.31 82 ARG A C 1
ATOM 647 O O . ARG A 1 82 ? 14.625 -9.950 -19.530 1.00 89.31 82 ARG A O 1
ATOM 654 N N . LEU A 1 83 ? 12.890 -9.126 -20.693 1.00 90.69 83 LEU A N 1
ATOM 655 C CA . LEU A 1 83 ? 13.276 -9.668 -22.005 1.00 90.69 83 LEU A CA 1
ATOM 656 C C . LEU A 1 83 ? 14.065 -8.674 -22.863 1.00 90.69 83 LEU A C 1
ATOM 658 O O . LEU 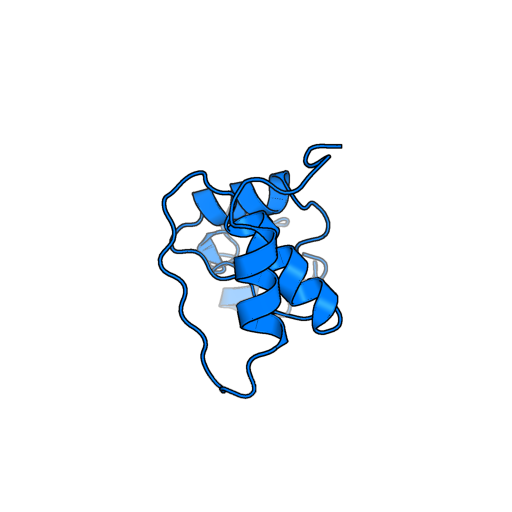A 1 83 ? 14.803 -9.074 -23.757 1.00 90.69 83 LEU A O 1
ATOM 662 N N . PHE A 1 84 ? 13.879 -7.380 -22.616 1.00 90.62 84 PHE A N 1
ATOM 663 C CA . PHE A 1 84 ? 14.423 -6.295 -23.424 1.00 90.62 84 PHE A CA 1
ATOM 664 C C . PHE A 1 84 ? 14.889 -5.169 -22.504 1.00 90.62 84 PHE A C 1
ATOM 666 O O . PHE A 1 84 ? 14.320 -4.981 -21.429 1.00 90.62 84 PHE A O 1
ATOM 673 N N . ASP A 1 85 ? 15.871 -4.374 -22.930 1.00 94.00 85 ASP A N 1
ATOM 674 C CA . ASP A 1 85 ? 16.350 -3.221 -22.156 1.00 94.00 85 ASP A CA 1
ATOM 675 C C . ASP A 1 85 ? 15.446 -1.986 -22.336 1.00 94.00 85 ASP A C 1
ATOM 677 O O . ASP A 1 85 ? 15.865 -0.921 -22.773 1.00 94.00 85 ASP A O 1
ATOM 681 N N . VAL A 1 86 ? 14.159 -2.163 -22.038 1.00 93.12 86 VAL A N 1
ATOM 682 C CA . VAL A 1 86 ? 13.113 -1.131 -22.073 1.00 93.12 86 VAL A CA 1
ATOM 683 C C . VAL A 1 86 ? 12.177 -1.299 -20.874 1.00 93.12 86 VAL A C 1
ATOM 685 O O . VAL A 1 86 ? 12.274 -2.263 -20.108 1.00 93.12 86 VAL A O 1
ATOM 688 N N . THR A 1 87 ? 11.239 -0.378 -20.690 1.00 93.44 87 THR A N 1
ATOM 689 C CA . THR A 1 87 ? 10.168 -0.504 -19.693 1.00 93.44 87 THR A CA 1
ATOM 690 C C . THR A 1 87 ? 9.013 -1.373 -20.202 1.00 93.44 87 THR A C 1
ATOM 692 O O . THR A 1 87 ? 8.831 -1.581 -21.402 1.00 93.44 87 THR A O 1
ATOM 695 N N . CYS A 1 88 ? 8.209 -1.930 -19.292 1.00 90.4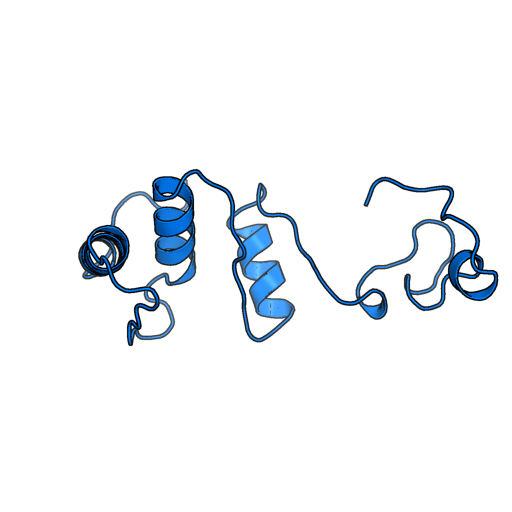4 88 CYS A N 1
ATOM 696 C CA . CYS A 1 88 ? 7.143 -2.874 -19.647 1.00 90.44 88 CYS A CA 1
ATOM 697 C C . CYS A 1 88 ? 5.995 -2.261 -20.468 1.00 90.44 88 CYS A C 1
ATOM 699 O O . CYS A 1 88 ? 5.192 -3.016 -21.017 1.00 90.44 88 CYS A O 1
ATOM 701 N N . ASP A 1 89 ? 5.870 -0.937 -20.547 1.00 91.00 89 ASP A N 1
ATOM 702 C CA . ASP A 1 89 ? 4.968 -0.240 -21.478 1.00 91.00 89 ASP A CA 1
ATOM 703 C C . ASP A 1 89 ? 5.515 -0.206 -22.915 1.00 91.00 89 ASP A C 1
ATOM 705 O O . ASP A 1 89 ? 4.734 -0.243 -23.858 1.00 91.00 89 ASP A O 1
ATOM 709 N N . GLN A 1 90 ? 6.839 -0.222 -23.079 1.00 91.69 90 GLN A N 1
ATOM 710 C CA . GLN A 1 90 ? 7.543 -0.246 -24.366 1.00 91.69 90 GLN A CA 1
ATOM 711 C C . GLN A 1 90 ? 7.913 -1.665 -24.830 1.00 91.69 90 GLN A C 1
ATOM 713 O O . GLN A 1 90 ? 8.586 -1.839 -25.844 1.00 91.69 90 GLN A O 1
ATOM 718 N N . CYS A 1 91 ? 7.487 -2.704 -24.105 1.00 90.44 91 CYS A N 1
ATOM 719 C CA . CYS A 1 91 ? 7.795 -4.085 -24.465 1.00 90.44 91 CYS A CA 1
ATOM 720 C C . CYS A 1 91 ? 7.175 -4.445 -25.837 1.00 90.44 91 CYS A C 1
ATOM 722 O O . CYS A 1 91 ? 5.954 -4.309 -25.979 1.00 90.44 91 CYS A O 1
ATOM 724 N N . PRO A 1 92 ? 7.954 -4.976 -26.806 1.00 89.94 92 PRO A N 1
ATOM 725 C CA . PRO A 1 92 ? 7.479 -5.336 -28.145 1.00 89.94 92 PRO A CA 1
ATOM 726 C C . PRO A 1 92 ? 6.253 -6.252 -28.163 1.00 89.94 92 PRO A C 1
ATOM 728 O O . PRO A 1 92 ? 5.371 -6.068 -28.996 1.00 89.94 92 PRO A O 1
ATOM 731 N N . TYR A 1 93 ? 6.143 -7.189 -27.212 1.00 87.94 93 TYR A N 1
ATOM 732 C CA . TYR A 1 93 ? 4.967 -8.063 -27.082 1.00 87.94 93 TYR A CA 1
ATOM 733 C C . TYR A 1 93 ? 3.674 -7.278 -26.821 1.00 87.94 93 TYR A C 1
ATOM 735 O O . TYR A 1 93 ? 2.616 -7.643 -27.323 1.00 87.94 93 TYR A O 1
ATOM 743 N N . SER A 1 94 ? 3.771 -6.152 -26.113 1.00 79.31 94 SER A N 1
ATOM 744 C CA . SER A 1 94 ? 2.645 -5.238 -25.879 1.00 79.31 94 SER A CA 1
ATOM 745 C C . SER A 1 94 ? 2.194 -4.556 -27.160 1.00 79.31 94 SER A C 1
ATOM 747 O O . SER A 1 94 ? 0.999 -4.399 -27.370 1.00 79.31 94 SER A O 1
ATOM 749 N N . ALA A 1 95 ? 3.146 -4.157 -28.009 1.00 79.62 95 ALA A N 1
ATOM 750 C CA . ALA A 1 95 ? 2.854 -3.456 -29.256 1.00 79.62 95 ALA A CA 1
ATOM 751 C C . ALA A 1 95 ? 2.125 -4.355 -30.265 1.00 79.62 95 ALA A C 1
ATOM 753 O O . ALA A 1 95 ? 1.305 -3.874 -31.041 1.00 79.62 95 ALA A O 1
ATOM 754 N N . ILE A 1 96 ? 2.389 -5.664 -30.224 1.00 86.12 96 ILE A N 1
ATOM 755 C CA . ILE A 1 96 ? 1.751 -6.661 -31.095 1.00 86.12 96 ILE A CA 1
ATOM 756 C C . ILE A 1 96 ? 0.579 -7.398 -30.421 1.00 86.12 96 ILE A C 1
ATOM 758 O O . ILE A 1 96 ? 0.138 -8.420 -30.942 1.00 86.12 96 ILE A O 1
ATOM 762 N N . ASN A 1 97 ? 0.087 -6.921 -29.265 1.00 81.00 97 ASN A N 1
ATOM 763 C CA . ASN A 1 97 ? -0.986 -7.550 -28.472 1.00 81.00 97 ASN A CA 1
ATOM 764 C C . ASN A 1 97 ? -0.780 -9.053 -28.207 1.00 81.00 97 ASN A C 1
ATOM 766 O O . ASN A 1 97 ? -1.733 -9.831 -28.151 1.00 81.00 97 ASN A O 1
ATOM 770 N N . LYS A 1 98 ? 0.474 -9.473 -28.037 1.00 84.94 98 LYS A N 1
ATOM 771 C CA . LYS A 1 98 ? 0.826 -10.857 -27.725 1.00 84.94 98 LYS A CA 1
ATOM 772 C C . LYS A 1 98 ? 1.116 -10.988 -26.234 1.00 84.94 98 LYS A C 1
ATOM 774 O O . LYS A 1 98 ? 1.710 -10.098 -25.626 1.00 84.94 98 LYS A O 1
ATOM 779 N N . GLU A 1 99 ? 0.714 -12.112 -25.645 1.00 84.31 99 GLU A N 1
ATOM 780 C CA . GLU A 1 99 ? 1.028 -12.404 -24.246 1.00 84.31 99 GLU A CA 1
ATOM 781 C C . GLU A 1 99 ? 2.543 -12.408 -24.009 1.00 84.31 99 GLU A C 1
ATOM 783 O O . GLU A 1 99 ? 3.313 -12.960 -24.801 1.00 84.31 99 GLU A O 1
ATOM 788 N N . CYS A 1 100 ? 2.965 -11.791 -22.902 1.00 83.94 100 CYS A N 1
ATOM 789 C CA . CYS A 1 100 ? 4.356 -11.840 -22.471 1.00 83.94 100 CYS A CA 1
ATOM 790 C C . CYS A 1 100 ? 4.711 -13.295 -22.116 1.00 83.94 100 CYS A C 1
ATOM 792 O O . CYS A 1 100 ? 3.987 -13.904 -21.323 1.00 83.94 100 CYS A O 1
ATOM 794 N N . PRO A 1 101 ? 5.800 -13.860 -22.670 1.00 85.25 101 PRO A N 1
ATOM 795 C CA . PRO A 1 101 ? 6.205 -15.227 -22.345 1.00 85.25 101 PRO A CA 1
ATOM 796 C C . PRO A 1 101 ? 6.685 -15.356 -20.890 1.00 85.25 101 PRO A C 1
ATOM 798 O O . PRO A 1 101 ? 6.598 -16.434 -20.316 1.00 85.25 101 PRO A O 1
ATOM 801 N N . GLU A 1 102 ? 7.121 -14.251 -20.281 1.00 80.81 102 GLU A N 1
ATOM 802 C CA . GLU A 1 102 ? 7.487 -14.160 -18.869 1.00 80.81 102 GLU A CA 1
ATOM 803 C C . GLU A 1 102 ? 6.281 -13.634 -18.069 1.00 80.81 102 GLU A C 1
ATOM 805 O O . GLU A 1 102 ? 6.018 -12.426 -18.061 1.00 80.81 102 GLU A O 1
ATOM 810 N N . LYS A 1 103 ? 5.496 -14.539 -17.469 1.00 66.06 103 LYS A N 1
ATOM 811 C CA . LYS A 1 103 ? 4.229 -14.206 -16.780 1.00 66.06 103 LYS A CA 1
ATOM 812 C C . LYS A 1 103 ? 4.390 -13.881 -15.292 1.00 66.06 103 LYS A C 1
ATOM 814 O O . LYS A 1 103 ? 3.512 -13.237 -14.721 1.00 66.06 103 LYS A O 1
ATOM 819 N N . ASP A 1 104 ? 5.510 -14.267 -14.688 1.00 58.03 104 ASP A N 1
ATOM 820 C CA . ASP A 1 104 ? 5.733 -14.127 -13.249 1.00 58.03 104 ASP A CA 1
ATOM 821 C C . ASP A 1 104 ? 6.460 -12.818 -12.929 1.00 58.03 104 ASP A C 1
ATOM 823 O O . ASP A 1 104 ? 7.692 -12.763 -12.920 1.00 58.03 104 ASP A O 1
ATOM 827 N N . MET A 1 105 ? 5.700 -11.747 -12.680 1.00 53.91 105 MET A N 1
ATOM 828 C CA . MET A 1 105 ? 6.230 -10.486 -12.143 1.00 53.91 105 MET A CA 1
ATOM 829 C C . MET A 1 105 ? 6.296 -10.502 -10.617 1.00 53.91 105 MET A C 1
ATOM 831 O O . MET A 1 105 ? 5.260 -10.784 -9.974 1.00 53.91 105 MET A O 1
#

Organism: NCBI:txid412755

Solvent-accessible surface area (backbone atoms only — not comparable to full-atom values): 7121 Å² total; per-residue (Å²): 125,99,72,89,72,81,56,93,64,45,60,60,54,34,49,57,56,74,74,45,92,58,97,74,81,88,80,93,74,72,86,90,76,44,67,67,59,39,54,51,51,46,34,49,77,69,70,62,68,82,84,88,86,69,97,45,72,69,56,49,52,51,49,33,74,77,37,77,86,55,83,86,88,76,64,50,72,76,37,76,36,91,89,49,104,44,31,47,64,70,34,67,43,61,79,69,77,42,82,63,90,78,76,86,127

Foldseek 3Di:
DPQDDQDPCLVVLLCQVQVDPDPDDDDDDDPPNCVLVSVQVNCVSVPNDDDDDDDDPVVQVVSCVVPVVDDDDDPQQPDQDPPDRHTRCPDPCVVVVHDDPPPDD

Radius of gyration: 18.21 Å; Cα contacts (8 Å, |Δi|>4): 66; chains: 1; bounding box: 36×29×53 Å

InterPro domains:
  IPR006935 Helicase/UvrB, N-terminal [PF04851] (5-70)
  IPR027417 P-loop containing nucleoside triphosphate hydrolase [G3DSA:3.40.50.300] (4-105)
  IPR027417 P-loop containing nucleoside triphosphate hydrolase [SSF52540] (3-69)

Sequence (105 aa):
QKFESWRKYQRQAVEFVVESDSKFTAIDAPTGIGKTLMGNSVMSLFGGKGYYLVGTKALQEQVVRDYPDVKVLKGRSNFKCRLFDVTCDQCPYSAINKECPEKDM

Secondary structure (DSSP, 8-state):
----SPPTTHHHHHHHHHT--SS-------TTS-HHHHHHHHHHHTTS------SSHHHHHHHHHH-TTPPP---GGGSB-SSSSSBTTS-HHHHTTPPPS----

pLDDT: mean 90.03, std 8.07, range [50.94, 97.06]